Protein AF-K1T3R8-F1 (afdb_monomer_lite)

Secondary structure (DSSP, 8-state):
-HHHHHHHHHHHHHHHHHHHHHH--------SS-----TTSGGGSS-GGGGPPP-----TTTTSTT-TT-SHHHHHHHHHHHHHHHHHHHHHHHHHHHHHHHHHHHHTT---

Organism: NCBI:txid408170

Sequence (112 aa):
MAGKVIGRVLLALLLILLLLAVFGTAAHAAGLVDDTVDAANEYSKYPLDNYQLDFYVDSGWDWLPWNWLDGIGKQVMYGLYAITNFIWTISLYLSNATGYLIQEAYSLDFIS

Foldseek 3Di:
DVVVVVVVVVVVVVVVVVCCVVVPDPPDPDDPADQDADCVQPLRPDGLVVQQDDDDDDCPCVPPPPPVVPDCVVVVVVVVSVVVRVVSSVVSRVSSVVSVVVVVCVVVVVPD

Structure (mmCIF, N/CA/C/O backbone):
data_AF-K1T3R8-F1
#
_entry.id   AF-K1T3R8-F1
#
loop_
_atom_site.group_PDB
_atom_site.id
_atom_site.type_symbol
_atom_site.label_atom_id
_atom_site.label_alt_id
_atom_site.label_comp_id
_atom_site.label_asym_id
_atom_site.label_entity_id
_atom_site.label_seq_id
_atom_site.pdbx_PDB_ins_code
_atom_site.Cartn_x
_atom_site.Cartn_y
_atom_site.Cartn_z
_atom_site.occupancy
_atom_site.B_iso_or_equiv
_atom_site.auth_seq_id
_atom_site.auth_comp_id
_atom_site.auth_asym_id
_atom_site.auth_atom_id
_atom_site.pdbx_PDB_model_num
ATOM 1 N N . MET A 1 1 ? 29.454 -47.914 -1.011 1.00 59.69 1 MET A N 1
ATOM 2 C CA . MET A 1 1 ? 28.613 -47.672 0.189 1.00 59.69 1 MET A CA 1
ATOM 3 C C . MET A 1 1 ? 28.107 -46.228 0.287 1.00 59.69 1 MET A C 1
ATOM 5 O O . MET A 1 1 ? 26.933 -46.058 0.582 1.00 59.69 1 MET A O 1
ATOM 9 N N . ALA A 1 2 ? 28.914 -45.207 -0.043 1.00 64.50 2 ALA A N 1
ATOM 10 C CA . ALA A 1 2 ? 28.525 -43.788 0.038 1.00 64.50 2 ALA A CA 1
ATOM 11 C C . ALA A 1 2 ? 27.284 -43.385 -0.795 1.00 64.50 2 ALA A C 1
ATOM 13 O O . ALA A 1 2 ? 26.390 -42.732 -0.271 1.00 64.50 2 ALA A O 1
ATOM 14 N N . GLY A 1 3 ? 27.154 -43.838 -2.051 1.00 72.56 3 GLY A N 1
ATOM 15 C CA . GLY A 1 3 ? 26.019 -43.459 -2.917 1.00 72.56 3 GLY A CA 1
ATOM 16 C C . GLY A 1 3 ? 24.637 -43.885 -2.396 1.00 72.56 3 GLY A C 1
ATOM 17 O O . GLY A 1 3 ? 23.652 -43.175 -2.574 1.00 72.56 3 GLY A O 1
ATOM 18 N N . LYS A 1 4 ? 24.564 -45.008 -1.670 1.00 76.31 4 LYS A N 1
ATOM 19 C CA . LYS A 1 4 ? 23.314 -45.504 -1.066 1.00 76.31 4 LYS A CA 1
ATOM 20 C C . LYS A 1 4 ? 22.923 -44.706 0.184 1.00 76.31 4 LYS A C 1
ATOM 22 O O . LYS A 1 4 ? 21.742 -44.599 0.494 1.00 76.31 4 LYS A O 1
ATOM 27 N N . VAL A 1 5 ? 23.910 -44.140 0.884 1.00 82.00 5 VAL A N 1
ATOM 28 C CA . VAL A 1 5 ? 23.701 -43.235 2.025 1.00 82.00 5 VAL A CA 1
ATOM 29 C C . VAL A 1 5 ? 23.234 -41.868 1.522 1.00 82.00 5 VAL A C 1
ATOM 31 O O . VAL A 1 5 ? 22.235 -41.362 2.017 1.00 82.00 5 VAL A O 1
ATOM 34 N N . ILE A 1 6 ? 23.865 -41.336 0.471 1.00 89.19 6 ILE A N 1
ATOM 35 C CA . ILE A 1 6 ? 23.478 -40.064 -0.164 1.00 89.19 6 ILE A CA 1
ATOM 36 C C . ILE A 1 6 ? 22.026 -40.111 -0.663 1.00 89.19 6 ILE A C 1
ATOM 38 O O . ILE A 1 6 ? 21.246 -39.214 -0.358 1.00 89.19 6 ILE A O 1
ATOM 42 N N . GLY A 1 7 ? 21.625 -41.189 -1.348 1.00 89.19 7 GLY A N 1
ATOM 43 C CA . GLY A 1 7 ? 20.242 -41.343 -1.816 1.00 89.19 7 GLY A CA 1
ATOM 44 C C . GLY A 1 7 ? 19.208 -41.371 -0.682 1.00 89.19 7 GLY A C 1
ATOM 45 O O . GLY A 1 7 ? 18.136 -40.788 -0.813 1.00 89.19 7 GLY A O 1
ATOM 46 N N . ARG A 1 8 ? 19.535 -41.991 0.461 1.00 92.25 8 ARG A N 1
ATOM 47 C CA . ARG A 1 8 ? 18.657 -42.004 1.647 1.00 92.25 8 ARG A CA 1
ATOM 48 C C . ARG A 1 8 ? 18.539 -40.628 2.296 1.00 92.25 8 ARG A C 1
ATOM 50 O O . ARG A 1 8 ? 17.451 -40.266 2.725 1.00 92.25 8 ARG A O 1
ATOM 57 N N . VAL A 1 9 ? 19.635 -39.871 2.342 1.00 92.69 9 VAL A N 1
ATOM 58 C CA . VAL A 1 9 ? 19.645 -38.501 2.875 1.00 92.69 9 VAL A CA 1
ATOM 59 C C . VAL A 1 9 ? 18.791 -37.577 2.008 1.00 92.69 9 VAL A C 1
ATOM 61 O O . VAL A 1 9 ? 17.958 -36.849 2.537 1.00 92.69 9 VAL A O 1
ATOM 64 N N . LEU A 1 10 ? 18.931 -37.653 0.682 1.00 94.06 10 LEU A N 1
ATOM 65 C CA . LEU A 1 10 ? 18.116 -36.860 -0.245 1.00 94.06 10 LEU A CA 1
ATOM 66 C C . LEU A 1 10 ? 16.627 -37.196 -0.132 1.00 94.06 10 LEU A C 1
ATOM 68 O O . LEU A 1 10 ? 15.792 -36.297 -0.114 1.00 94.06 10 LEU A O 1
ATOM 72 N N . LEU A 1 11 ? 16.294 -38.482 -0.009 1.00 94.00 11 LEU A N 1
ATOM 73 C CA . LEU A 1 11 ? 14.908 -38.920 0.133 1.00 94.00 11 LEU A CA 1
ATOM 74 C C . LEU A 1 11 ? 14.299 -38.473 1.469 1.00 94.00 11 LEU A C 1
ATOM 76 O O . LEU A 1 11 ? 13.147 -38.052 1.497 1.00 94.00 11 LEU A O 1
ATOM 80 N N . ALA A 1 12 ? 15.074 -38.504 2.556 1.00 94.31 12 ALA A N 1
ATOM 81 C CA . ALA A 1 12 ? 14.646 -37.975 3.848 1.00 94.31 12 ALA A CA 1
ATOM 82 C C . ALA A 1 12 ? 14.420 -36.455 3.800 1.00 94.31 12 ALA A C 1
ATOM 84 O O . ALA A 1 12 ? 13.400 -35.981 4.291 1.00 94.31 12 ALA A O 1
ATOM 85 N N . LEU A 1 13 ? 15.321 -35.699 3.162 1.00 95.25 13 LEU A N 1
ATOM 86 C CA . LEU A 1 13 ? 15.164 -34.252 2.970 1.00 95.25 13 LEU A CA 1
ATOM 87 C C . LEU A 1 13 ? 13.926 -33.916 2.135 1.00 95.25 13 LEU A C 1
ATOM 89 O O . LEU A 1 13 ? 13.161 -33.035 2.517 1.00 95.25 13 LEU A O 1
ATOM 93 N N . LEU A 1 14 ? 13.695 -34.642 1.038 1.00 94.88 14 LEU A N 1
ATOM 94 C CA . LEU A 1 14 ? 12.495 -34.485 0.215 1.00 94.88 14 LEU A CA 1
ATOM 95 C C . LEU A 1 14 ? 11.225 -34.712 1.046 1.00 94.88 14 LEU A C 1
ATOM 97 O O . LEU A 1 14 ? 10.296 -33.915 0.977 1.00 94.88 14 LEU A O 1
ATOM 101 N N . LEU A 1 15 ? 11.200 -35.775 1.854 1.00 95.06 15 LEU A N 1
ATOM 102 C CA . LEU A 1 15 ? 10.075 -36.089 2.735 1.00 95.06 15 LEU A CA 1
ATOM 103 C C . LEU A 1 15 ? 9.836 -34.990 3.769 1.00 95.06 15 LEU A C 1
ATOM 105 O O . LEU A 1 15 ? 8.693 -34.597 3.975 1.00 95.06 15 LEU A O 1
ATOM 109 N N . ILE A 1 16 ? 10.900 -34.466 4.379 1.00 92.88 16 ILE A N 1
ATOM 110 C CA . ILE A 1 16 ? 10.811 -33.348 5.325 1.00 92.88 16 ILE A CA 1
ATOM 111 C C . ILE A 1 16 ? 10.234 -32.110 4.636 1.00 92.88 16 ILE A C 1
ATOM 113 O O . ILE A 1 16 ? 9.322 -31.501 5.182 1.00 92.88 16 ILE A O 1
ATOM 117 N N . LEU A 1 17 ? 10.704 -31.761 3.435 1.00 90.88 17 LEU A N 1
ATOM 118 C CA . LEU A 1 17 ? 10.180 -30.621 2.674 1.00 90.88 17 LEU A CA 1
ATOM 119 C C . LEU A 1 17 ? 8.701 -30.801 2.315 1.00 90.88 17 LEU A C 1
ATOM 121 O O . LEU A 1 17 ? 7.929 -29.853 2.411 1.00 90.88 17 LEU A O 1
ATOM 125 N N . LEU A 1 18 ? 8.295 -32.014 1.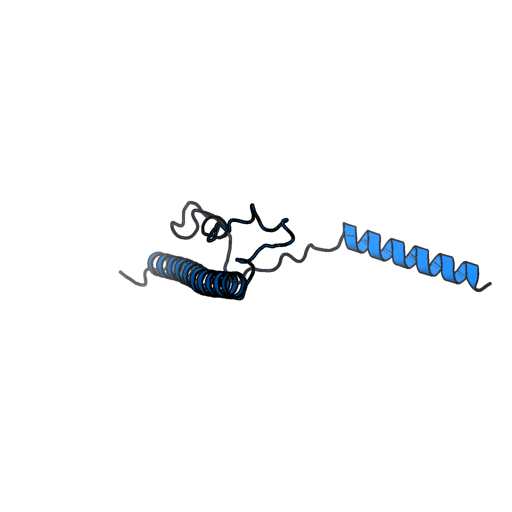939 1.00 91.38 18 LEU A N 1
ATOM 126 C CA . LEU A 1 18 ? 6.912 -32.329 1.581 1.00 91.38 18 LEU A CA 1
ATOM 127 C C . LEU A 1 18 ? 5.997 -32.264 2.814 1.00 91.38 18 LEU A C 1
ATOM 129 O O . LEU A 1 18 ? 4.925 -31.669 2.758 1.00 91.38 18 LEU A O 1
ATOM 133 N N . LEU A 1 19 ? 6.449 -32.793 3.953 1.00 90.19 19 LEU A N 1
ATOM 134 C CA . LEU A 1 19 ? 5.749 -32.653 5.231 1.00 90.19 19 LEU A CA 1
ATOM 135 C C . LEU A 1 19 ? 5.654 -31.185 5.657 1.00 90.19 19 LEU A C 1
ATOM 137 O O . LEU A 1 19 ? 4.597 -30.751 6.100 1.00 90.19 19 LEU A O 1
ATOM 141 N N . LEU A 1 20 ? 6.719 -30.404 5.476 1.00 85.94 20 LEU A N 1
ATOM 142 C CA . LEU A 1 20 ? 6.715 -28.975 5.781 1.00 85.94 20 LEU A CA 1
ATOM 143 C C . LEU A 1 20 ? 5.782 -28.192 4.846 1.00 85.94 20 LEU A C 1
ATOM 145 O O . LEU A 1 20 ? 5.167 -27.231 5.282 1.00 85.94 20 LEU A O 1
ATOM 149 N N . ALA A 1 21 ? 5.625 -28.612 3.590 1.00 82.25 21 ALA A N 1
ATOM 150 C CA . ALA A 1 21 ? 4.682 -27.997 2.658 1.00 82.25 21 ALA A CA 1
ATOM 151 C C . ALA A 1 21 ? 3.212 -28.314 2.994 1.00 82.25 21 ALA A C 1
ATOM 153 O O . ALA A 1 21 ? 2.343 -27.482 2.759 1.00 82.25 21 ALA A O 1
ATOM 154 N N . VAL A 1 22 ? 2.929 -29.505 3.536 1.00 85.38 22 VAL A N 1
ATOM 155 C CA . VAL A 1 22 ? 1.561 -29.941 3.882 1.00 85.38 22 VAL A CA 1
ATOM 156 C C . VAL A 1 22 ? 1.134 -29.463 5.272 1.00 85.38 22 VAL A C 1
ATOM 158 O O . VAL A 1 22 ? -0.027 -29.117 5.470 1.00 85.38 22 VAL A O 1
ATOM 161 N N . PHE A 1 23 ? 2.057 -29.453 6.237 1.00 83.62 23 PHE A N 1
ATOM 162 C CA . PHE A 1 23 ? 1.780 -29.116 7.640 1.00 83.62 23 PHE A CA 1
ATOM 163 C C . PHE A 1 23 ? 2.355 -27.768 8.078 1.00 83.62 23 PHE A C 1
ATOM 165 O O . PHE A 1 23 ? 2.120 -27.340 9.207 1.00 83.62 23 PHE A O 1
ATOM 172 N N . GLY A 1 24 ? 3.125 -27.100 7.222 1.00 70.56 24 GLY A N 1
ATOM 173 C CA . GLY A 1 24 ? 3.603 -25.752 7.485 1.00 70.56 24 GLY A CA 1
ATOM 174 C C . GLY A 1 24 ? 2.424 -24.796 7.541 1.00 70.56 24 GLY A C 1
ATOM 175 O O . GLY A 1 24 ? 1.664 -24.665 6.585 1.00 70.56 24 GLY A O 1
ATOM 176 N N . THR A 1 25 ? 2.270 -24.113 8.669 1.00 69.25 25 THR A N 1
ATOM 177 C CA . THR A 1 25 ? 1.358 -22.979 8.779 1.00 69.25 25 THR A CA 1
ATOM 178 C C . THR A 1 25 ? 1.801 -21.920 7.777 1.00 69.25 25 THR A C 1
ATOM 180 O O . THR A 1 25 ? 2.948 -21.470 7.840 1.00 69.25 25 THR A O 1
ATOM 183 N N . ALA A 1 26 ? 0.918 -21.518 6.860 1.00 65.50 26 ALA A N 1
ATOM 184 C CA . ALA A 1 26 ? 1.152 -20.335 6.048 1.00 65.50 26 ALA A CA 1
ATOM 185 C C . ALA A 1 26 ? 1.375 -19.159 7.006 1.00 65.50 26 ALA A C 1
ATOM 187 O O . ALA A 1 26 ? 0.469 -18.765 7.739 1.00 65.50 26 ALA A O 1
ATOM 188 N N . ALA A 1 27 ? 2.601 -18.642 7.057 1.00 61.53 27 ALA A N 1
ATOM 189 C CA . ALA A 1 27 ? 2.877 -17.399 7.751 1.00 61.53 27 ALA A CA 1
ATOM 190 C C . ALA A 1 27 ? 2.253 -16.287 6.907 1.00 61.53 27 ALA A C 1
ATOM 192 O O . ALA A 1 27 ? 2.886 -15.753 5.997 1.00 61.53 27 ALA A O 1
ATOM 193 N N . HIS A 1 28 ? 0.976 -15.996 7.149 1.00 60.59 28 HIS A N 1
ATOM 194 C CA . HIS A 1 28 ? 0.375 -14.780 6.633 1.00 60.59 28 HIS A CA 1
ATOM 195 C C . HIS A 1 28 ? 1.123 -13.620 7.280 1.00 60.59 28 HIS A C 1
ATOM 197 O O . HIS A 1 28 ? 1.260 -13.567 8.503 1.00 60.59 28 HIS A O 1
ATOM 203 N N . ALA A 1 29 ? 1.693 -12.744 6.454 1.00 61.59 29 ALA A N 1
ATOM 204 C CA . ALA A 1 29 ? 2.264 -11.510 6.954 1.00 61.59 29 ALA A CA 1
ATOM 205 C C . ALA A 1 29 ? 1.138 -10.770 7.682 1.00 61.59 29 ALA A C 1
ATOM 207 O O . ALA A 1 29 ? 0.133 -10.432 7.063 1.00 61.59 29 ALA A O 1
ATOM 208 N N . ALA A 1 30 ? 1.273 -10.586 8.996 1.00 60.16 30 ALA A N 1
ATOM 209 C CA . ALA A 1 30 ? 0.381 -9.696 9.715 1.00 60.16 30 ALA A CA 1
ATOM 210 C C . ALA A 1 30 ? 0.600 -8.294 9.134 1.00 60.16 30 ALA A C 1
ATOM 212 O O . ALA A 1 30 ? 1.727 -7.787 9.152 1.00 60.16 30 ALA A O 1
ATOM 213 N N . GLY A 1 31 ? -0.453 -7.724 8.549 1.00 62.97 31 GLY A N 1
ATOM 214 C CA . GLY A 1 31 ? -0.452 -6.348 8.077 1.00 62.97 31 GLY A CA 1
ATOM 215 C C . GLY A 1 31 ? -0.147 -5.390 9.227 1.00 62.97 31 GLY A C 1
ATOM 216 O O . GLY A 1 31 ? -0.338 -5.708 10.400 1.00 62.97 31 GLY A O 1
ATOM 217 N N . LEU A 1 32 ? 0.354 -4.198 8.899 1.00 70.06 32 LEU A N 1
ATOM 218 C CA . LEU A 1 32 ? 0.565 -3.135 9.893 1.00 70.06 32 LEU A CA 1
ATOM 219 C C . LEU A 1 32 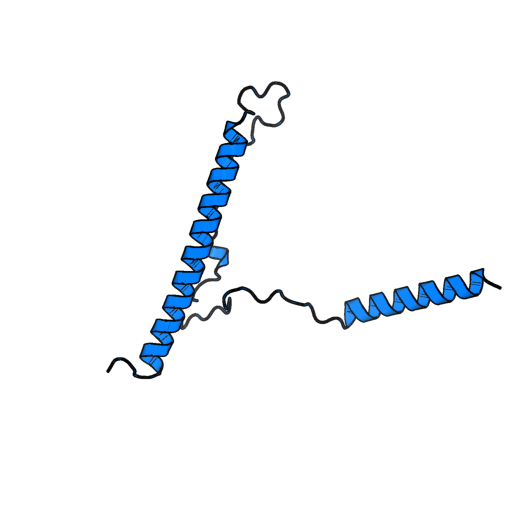? -0.749 -2.668 10.538 1.00 70.06 32 LEU A C 1
ATOM 221 O O . LEU A 1 32 ? -0.728 -2.047 11.599 1.00 70.06 32 LEU A O 1
ATOM 225 N N . VAL A 1 33 ? -1.868 -2.948 9.879 1.00 72.06 33 VAL A N 1
ATOM 226 C CA . VAL A 1 33 ? -3.228 -2.615 10.277 1.00 72.06 33 VAL A CA 1
ATOM 227 C C . VAL A 1 33 ? -4.058 -3.893 10.185 1.00 72.06 33 VAL A C 1
ATOM 229 O O . VAL A 1 33 ? -3.710 -4.814 9.445 1.00 72.06 33 VAL A O 1
ATOM 232 N N . ASP A 1 34 ? -5.117 -3.965 10.985 1.00 76.12 34 ASP A N 1
ATOM 233 C CA . ASP A 1 34 ? -6.088 -5.044 10.883 1.00 76.12 34 ASP A CA 1
ATOM 234 C C . ASP A 1 34 ? -6.923 -4.873 9.604 1.00 76.12 34 ASP A C 1
ATOM 236 O O . ASP A 1 34 ? -7.682 -3.914 9.466 1.00 76.12 34 ASP A O 1
ATOM 240 N N . ASP A 1 35 ? -6.771 -5.812 8.670 1.00 74.31 35 ASP A N 1
ATOM 241 C CA . ASP A 1 35 ? -7.494 -5.838 7.394 1.00 74.31 35 ASP A CA 1
ATOM 242 C C . ASP A 1 35 ? -8.865 -6.542 7.511 1.00 74.31 35 ASP A C 1
ATOM 244 O O . ASP A 1 35 ? -9.506 -6.853 6.500 1.00 74.31 35 ASP A O 1
ATOM 248 N N . THR A 1 36 ? -9.326 -6.838 8.732 1.00 83.69 36 THR A N 1
ATOM 249 C CA . THR A 1 36 ? -10.620 -7.489 8.969 1.00 83.69 36 THR A CA 1
ATOM 250 C C . THR A 1 36 ? -11.771 -6.580 8.542 1.00 83.69 36 THR A C 1
ATOM 252 O O . THR A 1 36 ? -12.086 -5.587 9.197 1.00 83.69 36 THR A O 1
ATOM 255 N N . VAL A 1 37 ? -12.433 -6.951 7.444 1.00 85.69 37 VAL A N 1
ATOM 256 C CA . VAL A 1 37 ? -13.607 -6.246 6.915 1.00 85.69 37 VAL A CA 1
ATOM 257 C C . VAL A 1 37 ? -14.817 -6.508 7.804 1.00 85.69 37 VAL A C 1
ATOM 259 O O . VAL A 1 37 ? -15.260 -7.649 7.944 1.00 85.69 37 VAL A O 1
ATOM 262 N N . ASP A 1 38 ? -15.389 -5.435 8.342 1.00 86.19 38 ASP A N 1
ATOM 263 C CA . ASP A 1 38 ? -16.623 -5.471 9.123 1.00 86.19 38 ASP A CA 1
ATOM 264 C C . ASP A 1 38 ? -17.593 -4.408 8.603 1.00 86.19 38 ASP A C 1
ATOM 266 O O . ASP A 1 38 ? -17.345 -3.207 8.696 1.00 86.19 38 ASP A O 1
ATOM 270 N N . ALA A 1 39 ? -18.728 -4.857 8.065 1.00 83.19 39 ALA A N 1
ATOM 271 C CA . ALA A 1 39 ? -19.763 -3.978 7.532 1.00 83.19 39 ALA A CA 1
ATOM 272 C C . ALA A 1 39 ? -20.468 -3.139 8.615 1.00 83.19 39 ALA A C 1
ATOM 274 O O . ALA A 1 39 ? -21.147 -2.170 8.267 1.00 83.19 39 ALA A O 1
ATOM 275 N N . ALA A 1 40 ? -20.323 -3.491 9.898 1.00 83.88 40 ALA A N 1
ATOM 276 C CA . ALA A 1 40 ? -20.779 -2.667 11.014 1.00 83.88 40 ALA A CA 1
ATOM 277 C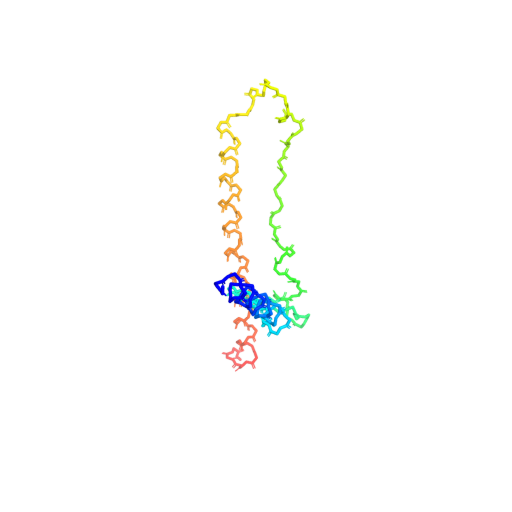 C . ALA A 1 40 ? -19.860 -1.456 11.272 1.00 83.88 40 ALA A C 1
ATOM 279 O O . ALA A 1 40 ? -20.303 -0.474 11.870 1.00 83.88 40 ALA A O 1
ATOM 280 N N . ASN A 1 41 ? -18.615 -1.492 10.781 1.00 83.12 41 ASN A N 1
ATOM 281 C CA . ASN A 1 41 ? -17.612 -0.449 10.977 1.00 83.12 41 ASN A CA 1
ATOM 282 C C . ASN A 1 41 ? -17.443 0.356 9.684 1.00 83.12 41 ASN A C 1
ATOM 284 O O . ASN A 1 41 ? -16.903 -0.139 8.697 1.00 83.12 41 ASN A O 1
ATOM 288 N N . GLU A 1 42 ? -17.836 1.633 9.675 1.00 82.50 42 GLU A N 1
ATOM 289 C CA . GLU A 1 42 ? -17.733 2.458 8.456 1.00 82.50 42 GLU A CA 1
ATOM 290 C C . GLU A 1 42 ? -16.284 2.604 7.945 1.00 82.50 42 GLU A C 1
ATOM 292 O O . GLU A 1 42 ? -16.072 2.710 6.739 1.00 82.50 42 GLU A O 1
ATOM 297 N N . TYR A 1 43 ? -15.272 2.533 8.821 1.00 83.25 43 TYR A N 1
ATOM 298 C CA . TYR A 1 43 ? -13.858 2.577 8.413 1.00 83.25 43 TYR A CA 1
ATOM 299 C C . TYR A 1 43 ? -13.317 1.249 7.852 1.00 83.25 43 TYR A C 1
ATOM 301 O O . TYR A 1 43 ? -12.264 1.265 7.216 1.00 83.25 43 TYR A O 1
ATOM 309 N N . SER A 1 44 ? -14.011 0.122 8.067 1.00 86.81 44 SER A N 1
ATOM 310 C CA . SER A 1 44 ? -13.604 -1.218 7.600 1.00 86.81 44 SER A CA 1
ATOM 311 C C . SER A 1 44 ? -14.632 -1.859 6.657 1.00 86.81 44 SER A C 1
ATOM 313 O O . SER A 1 44 ? -14.681 -3.071 6.458 1.00 86.81 44 SER A O 1
ATOM 315 N N . LYS A 1 45 ? -15.481 -1.038 6.037 1.00 87.81 45 LYS A N 1
ATOM 316 C CA . LYS A 1 45 ? -16.541 -1.504 5.135 1.00 87.81 45 LYS A CA 1
ATOM 317 C C . LYS A 1 45 ? -16.013 -2.154 3.854 1.00 87.81 45 LYS A C 1
ATOM 319 O O . LYS A 1 45 ? -16.677 -3.011 3.274 1.00 87.81 45 LYS A O 1
ATOM 324 N N . TYR A 1 46 ? -14.835 -1.727 3.405 1.00 88.00 46 TYR A N 1
ATOM 325 C CA . TYR A 1 46 ? -14.156 -2.250 2.223 1.00 88.00 46 TYR A CA 1
ATOM 326 C C . TYR A 1 46 ? -12.701 -2.588 2.562 1.00 88.00 46 TYR A C 1
ATOM 328 O O . TYR A 1 46 ? -12.105 -1.866 3.365 1.00 88.00 46 TYR A O 1
ATOM 336 N N . PRO A 1 47 ? -12.114 -3.622 1.926 1.00 87.88 47 PRO A N 1
ATOM 337 C CA . PRO A 1 47 ? -10.696 -3.938 2.077 1.00 87.88 47 PRO A CA 1
ATOM 338 C C . PRO A 1 47 ? -9.813 -2.728 1.763 1.00 87.88 47 PRO A C 1
ATOM 340 O O . PRO A 1 47 ? -10.124 -1.965 0.843 1.00 87.88 47 PRO A O 1
ATOM 343 N N . LEU A 1 48 ? -8.682 -2.589 2.463 1.00 85.88 48 LEU A N 1
ATOM 344 C CA . LEU A 1 48 ? -7.729 -1.502 2.205 1.00 85.88 48 LEU A CA 1
ATOM 345 C C . LEU A 1 48 ? -7.192 -1.523 0.760 1.00 85.88 48 LEU A C 1
ATOM 347 O O . LEU A 1 48 ? -6.950 -0.465 0.179 1.00 85.88 48 LEU A O 1
ATOM 351 N N . ASP A 1 49 ? -7.131 -2.701 0.135 1.00 86.94 49 ASP A N 1
ATOM 352 C CA . ASP A 1 49 ? -6.741 -2.874 -1.270 1.00 86.94 49 ASP A CA 1
ATOM 353 C C . ASP A 1 49 ? -7.652 -2.146 -2.269 1.00 86.94 49 ASP A C 1
ATOM 355 O O . ASP A 1 49 ? -7.194 -1.737 -3.336 1.00 86.94 49 ASP A O 1
ATOM 359 N N . ASN A 1 50 ? -8.921 -1.901 -1.928 1.00 88.81 50 ASN A N 1
ATOM 360 C CA . ASN A 1 50 ? -9.832 -1.163 -2.810 1.00 88.81 50 ASN A CA 1
ATOM 361 C C . ASN A 1 50 ? -9.476 0.323 -2.930 1.00 88.81 50 ASN A C 1
ATOM 363 O O . ASN A 1 50 ? -10.005 1.012 -3.802 1.00 88.81 50 ASN A O 1
ATOM 367 N N . TYR A 1 51 ? -8.612 0.827 -2.053 1.00 88.00 51 TYR A N 1
ATOM 368 C CA . TYR A 1 51 ? -8.200 2.222 -2.044 1.00 88.00 51 TYR A CA 1
ATOM 369 C C . TYR A 1 51 ? -6.817 2.424 -2.661 1.00 88.00 51 TYR A C 1
ATOM 371 O O . TYR A 1 51 ? -6.263 3.506 -2.520 1.00 88.00 51 TYR A O 1
ATOM 379 N N . GLN A 1 52 ? -6.224 1.427 -3.318 1.00 87.75 52 GLN A N 1
ATOM 380 C CA . GLN A 1 52 ? -4.920 1.589 -3.963 1.00 87.75 52 GLN A CA 1
ATOM 381 C C . GLN A 1 52 ? -4.966 2.650 -5.078 1.00 87.75 52 GLN A C 1
ATOM 383 O O . GLN A 1 52 ? -5.956 2.782 -5.798 1.00 87.75 52 GLN A O 1
ATOM 388 N N . LEU A 1 53 ? -3.881 3.418 -5.223 1.00 89.50 53 LEU A N 1
ATOM 389 C CA . LEU A 1 53 ? -3.742 4.362 -6.330 1.00 89.50 53 LEU A CA 1
ATOM 390 C C . LEU A 1 53 ? -3.329 3.613 -7.596 1.00 89.50 53 LEU A C 1
ATOM 392 O O . LEU A 1 53 ? -2.242 3.039 -7.649 1.00 89.50 53 LEU A O 1
ATOM 396 N N . ASP A 1 54 ? -4.177 3.665 -8.620 1.00 84.88 54 ASP A N 1
ATOM 397 C CA . ASP A 1 54 ? -3.834 3.198 -9.960 1.00 84.88 54 ASP A CA 1
ATOM 398 C C . ASP A 1 54 ? -3.217 4.351 -10.766 1.00 84.88 54 ASP A C 1
ATOM 400 O O . ASP A 1 54 ? -3.832 5.406 -10.956 1.00 84.88 54 ASP A O 1
ATOM 404 N N . PHE A 1 55 ? -1.975 4.165 -11.215 1.00 81.25 55 PHE A N 1
ATOM 405 C CA . PHE A 1 55 ? -1.269 5.132 -12.047 1.00 81.25 55 PHE A CA 1
ATOM 406 C C . PHE A 1 55 ? -1.178 4.603 -13.473 1.00 81.25 55 PHE A C 1
ATOM 408 O O . PHE A 1 55 ? -0.495 3.617 -13.747 1.00 81.25 55 PHE A O 1
ATOM 415 N N . TYR A 1 56 ? -1.807 5.313 -14.407 1.00 80.81 56 TYR A N 1
ATOM 416 C CA . TYR A 1 56 ? -1.666 5.006 -15.823 1.00 80.81 56 TYR A CA 1
ATOM 417 C C . TYR A 1 56 ? -0.315 5.492 -16.358 1.00 80.81 56 TYR A C 1
ATOM 419 O O . TYR A 1 56 ? 0.008 6.680 -16.277 1.00 80.81 56 TYR A O 1
ATOM 427 N N . VAL A 1 57 ? 0.439 4.577 -16.968 1.00 72.88 57 VAL A N 1
ATOM 428 C CA . VAL A 1 57 ? 1.665 4.880 -17.713 1.00 72.88 57 VAL A CA 1
ATOM 429 C C . VAL A 1 57 ? 1.498 4.390 -19.144 1.00 72.88 57 VAL A C 1
ATOM 431 O O . VAL A 1 57 ? 1.344 3.193 -19.382 1.00 72.88 57 VAL A O 1
ATOM 434 N N . ASP A 1 58 ? 1.538 5.312 -20.106 1.00 75.31 58 ASP A N 1
ATOM 435 C CA . ASP A 1 58 ? 1.543 4.949 -21.522 1.00 75.31 58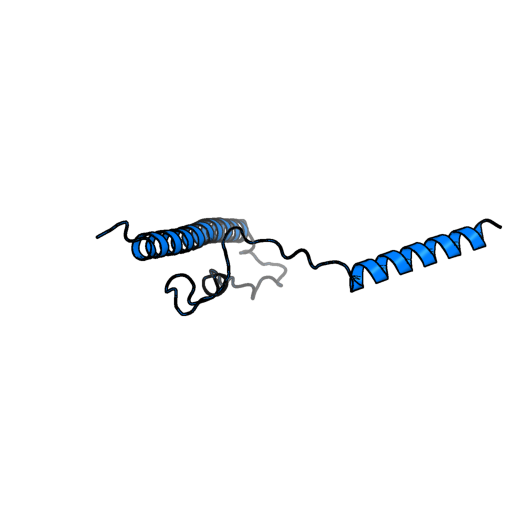 ASP A CA 1
ATOM 436 C C . ASP A 1 58 ? 2.886 4.301 -21.892 1.00 75.31 58 ASP A C 1
ATOM 438 O O . ASP A 1 58 ? 3.940 4.929 -21.786 1.00 75.31 58 ASP A O 1
ATOM 442 N N . SER A 1 59 ? 2.830 3.039 -22.318 1.00 75.25 59 SER A N 1
ATOM 443 C CA . SER A 1 59 ? 3.979 2.236 -22.761 1.00 75.25 59 SER A CA 1
ATOM 444 C C . SER A 1 59 ? 3.905 1.862 -24.249 1.00 75.25 59 SER A C 1
ATOM 446 O O . SER A 1 59 ? 4.715 1.070 -24.735 1.00 75.25 59 SER A O 1
ATOM 448 N N . GLY A 1 60 ? 2.962 2.432 -25.013 1.00 80.44 60 GLY A N 1
ATOM 449 C CA . GLY A 1 60 ? 2.671 2.012 -26.392 1.00 80.44 60 GLY A CA 1
ATOM 450 C C . GLY A 1 60 ? 3.836 2.141 -27.386 1.00 80.44 60 GLY A C 1
ATOM 451 O O . GLY A 1 60 ? 3.846 1.456 -28.410 1.00 80.44 60 GLY A O 1
ATOM 452 N N . TRP A 1 61 ? 4.837 2.973 -27.084 1.00 77.25 61 TRP A N 1
ATOM 453 C CA . TRP A 1 61 ? 5.996 3.248 -27.947 1.00 77.25 61 TRP A CA 1
ATOM 454 C C . TRP A 1 61 ? 7.322 2.722 -27.372 1.00 77.25 61 TRP A C 1
ATOM 456 O O . TRP A 1 61 ? 8.375 2.922 -27.977 1.00 77.25 61 TRP A O 1
ATOM 466 N N . ASP A 1 62 ? 7.281 2.006 -26.243 1.00 77.50 62 ASP A N 1
ATOM 467 C CA . ASP A 1 62 ? 8.476 1.543 -25.517 1.00 77.50 62 ASP A CA 1
ATOM 468 C C . ASP A 1 62 ? 9.244 0.437 -26.245 1.00 77.50 62 ASP A C 1
ATOM 470 O O . ASP A 1 62 ? 10.430 0.232 -26.009 1.00 77.50 62 ASP A O 1
ATOM 474 N N . TRP A 1 63 ? 8.587 -0.253 -27.176 1.00 80.69 63 TRP A N 1
ATOM 475 C CA . TRP A 1 63 ? 9.186 -1.306 -27.992 1.00 80.69 63 TRP A CA 1
ATOM 476 C C . TRP A 1 63 ? 10.046 -0.774 -29.153 1.00 80.69 63 TRP A C 1
ATOM 478 O O . TRP A 1 63 ? 10.748 -1.556 -29.800 1.00 80.69 63 TRP A O 1
ATOM 488 N N . LEU A 1 64 ? 9.989 0.528 -29.459 1.00 86.06 64 LEU A N 1
ATOM 489 C CA . LEU A 1 64 ? 10.716 1.106 -30.589 1.00 86.06 64 LEU A CA 1
ATOM 490 C C . LEU A 1 64 ? 12.172 1.433 -30.221 1.00 86.06 64 LEU A C 1
ATOM 492 O O . LEU A 1 64 ? 12.407 2.128 -29.234 1.00 86.06 64 LEU A O 1
ATOM 496 N N . PRO A 1 65 ? 13.161 1.046 -31.055 1.00 74.62 65 PRO A N 1
ATOM 497 C CA . PRO A 1 65 ? 14.580 1.288 -30.766 1.00 74.62 65 PRO A CA 1
ATOM 498 C C . PRO A 1 65 ? 14.984 2.770 -30.686 1.00 74.62 65 PRO A C 1
ATOM 500 O O . PRO A 1 65 ? 16.047 3.090 -30.166 1.00 74.62 65 PRO A O 1
ATOM 503 N N . TRP A 1 66 ? 14.167 3.678 -31.228 1.00 77.06 66 TRP A N 1
ATOM 504 C CA . TRP A 1 66 ? 14.391 5.128 -31.246 1.00 77.06 66 TRP A CA 1
ATOM 505 C C . TRP A 1 66 ? 13.344 5.861 -30.397 1.00 77.06 66 TRP A C 1
ATOM 507 O O . TRP A 1 66 ? 12.670 6.785 -30.857 1.00 77.06 66 TRP A O 1
ATOM 517 N N . ASN A 1 67 ? 13.183 5.443 -29.143 1.00 77.69 67 ASN A N 1
ATOM 518 C CA . ASN A 1 67 ? 12.308 6.132 -28.204 1.00 77.69 67 ASN A CA 1
ATOM 519 C C . ASN A 1 67 ? 13.003 7.377 -27.618 1.00 77.69 67 ASN A C 1
ATOM 521 O O . ASN A 1 67 ? 13.610 7.344 -26.552 1.00 77.69 67 ASN A O 1
ATOM 525 N N . TRP A 1 68 ? 12.922 8.503 -28.332 1.00 68.25 68 TRP A N 1
ATOM 526 C CA . TRP A 1 68 ? 13.527 9.780 -27.919 1.00 68.25 68 TRP A CA 1
ATOM 527 C C . TRP A 1 68 ? 12.895 10.396 -26.656 1.00 68.25 68 TRP A C 1
ATOM 529 O O . TRP A 1 68 ? 13.440 11.352 -26.107 1.00 68.25 68 TRP A O 1
ATOM 539 N N . LEU A 1 69 ? 11.753 9.865 -26.203 1.00 67.62 69 LEU A N 1
ATOM 540 C CA . LEU A 1 69 ? 11.073 10.258 -24.965 1.00 67.62 69 LEU A CA 1
ATOM 541 C C . LEU A 1 69 ? 11.458 9.365 -23.770 1.00 67.62 69 LEU A C 1
ATOM 543 O O . LEU A 1 69 ? 11.093 9.677 -22.635 1.00 67.62 69 LEU A O 1
ATOM 547 N N . ASP A 1 70 ? 12.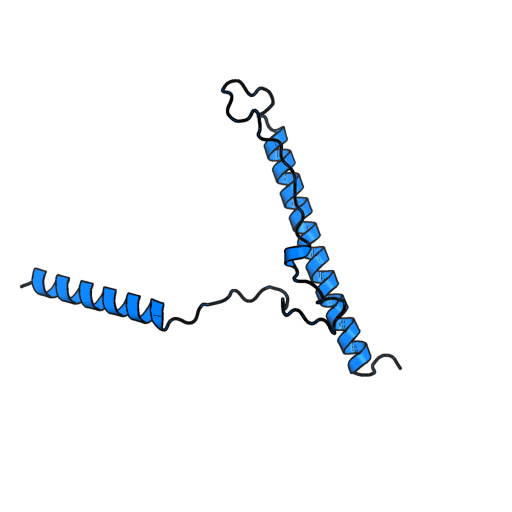231 8.295 -23.995 1.00 71.69 70 ASP A N 1
ATOM 548 C CA . ASP A 1 70 ? 12.689 7.330 -22.982 1.00 71.69 70 ASP A CA 1
ATOM 549 C C . ASP A 1 70 ? 13.897 7.847 -22.181 1.00 71.69 70 ASP A C 1
ATOM 551 O O . ASP A 1 70 ? 14.963 7.238 -22.113 1.00 71.69 70 ASP A O 1
ATOM 555 N N . GLY A 1 71 ? 13.759 9.054 -21.630 1.00 69.38 71 GLY A N 1
ATOM 556 C CA . GLY A 1 71 ? 14.786 9.721 -20.831 1.00 69.38 71 GLY A CA 1
ATOM 557 C C . GLY A 1 71 ? 14.498 9.709 -19.325 1.00 69.38 71 GLY A C 1
ATOM 558 O O . GLY A 1 71 ? 13.634 8.989 -18.825 1.00 69.38 71 GLY A O 1
ATOM 559 N N . ILE A 1 72 ? 15.177 10.607 -18.597 1.00 72.88 72 ILE A N 1
ATOM 560 C CA . ILE A 1 72 ? 14.999 10.864 -17.149 1.00 72.88 72 ILE A CA 1
ATOM 561 C C . ILE A 1 72 ? 13.525 11.042 -16.736 1.00 72.88 72 ILE A C 1
ATOM 563 O O . ILE A 1 72 ? 13.165 10.722 -15.606 1.00 72.88 72 ILE A O 1
ATOM 567 N N . GLY A 1 73 ? 12.657 11.510 -17.640 1.00 76.50 73 GLY A N 1
ATOM 568 C CA . GLY A 1 73 ? 11.238 11.748 -17.370 1.00 76.50 73 GLY A CA 1
ATOM 569 C C . GLY A 1 73 ? 10.491 10.526 -16.831 1.00 76.50 73 GLY A C 1
ATOM 570 O O . GLY A 1 73 ? 9.722 10.674 -15.885 1.00 76.50 73 GLY A O 1
ATOM 571 N N . LYS A 1 74 ? 10.758 9.314 -17.340 1.00 78.56 74 LYS A N 1
ATOM 572 C CA . LYS A 1 74 ? 10.086 8.099 -16.842 1.00 78.56 74 LYS A CA 1
ATOM 573 C C . LYS A 1 74 ? 10.540 7.701 -15.442 1.00 78.56 74 LYS A C 1
ATOM 575 O O . LYS A 1 74 ? 9.716 7.313 -14.621 1.00 78.56 74 LYS A O 1
ATOM 580 N N . GLN A 1 75 ? 11.832 7.842 -15.146 1.00 81.50 75 GLN A N 1
ATOM 581 C CA . GLN A 1 75 ? 12.366 7.564 -13.809 1.00 81.50 75 GLN A CA 1
ATOM 582 C C . GLN A 1 75 ? 11.862 8.583 -12.782 1.00 81.50 75 GLN A C 1
ATOM 584 O O . GLN A 1 75 ? 11.517 8.209 -11.664 1.00 81.50 75 GLN A O 1
ATOM 589 N N . VAL A 1 76 ? 11.762 9.859 -13.167 1.00 85.50 76 VAL A N 1
ATOM 590 C CA . VAL A 1 76 ? 11.185 10.913 -12.319 1.00 85.50 76 VAL A CA 1
ATOM 591 C C . VAL A 1 76 ? 9.694 10.672 -12.088 1.00 85.50 76 VAL A C 1
ATOM 593 O O . VAL A 1 76 ? 9.237 10.786 -10.955 1.00 85.50 76 VAL A O 1
ATOM 596 N N . MET A 1 77 ? 8.946 10.283 -13.125 1.00 84.81 77 MET A N 1
ATOM 597 C CA . MET A 1 77 ? 7.524 9.950 -13.012 1.00 84.81 77 MET A CA 1
ATOM 598 C C . MET A 1 77 ? 7.299 8.739 -12.100 1.00 84.81 77 MET A C 1
ATOM 600 O O . MET A 1 77 ? 6.473 8.799 -11.196 1.00 84.81 77 MET A O 1
ATOM 604 N N . TYR A 1 78 ? 8.098 7.682 -12.265 1.00 85.69 78 TYR A N 1
ATOM 605 C CA . TYR A 1 78 ? 8.089 6.530 -11.365 1.00 85.69 78 TYR A CA 1
ATOM 606 C C . TYR A 1 78 ? 8.411 6.931 -9.919 1.00 85.69 78 TYR A C 1
ATOM 608 O O . TYR A 1 78 ? 7.729 6.504 -8.991 1.00 85.69 78 TYR A O 1
ATOM 616 N N . GLY A 1 79 ? 9.414 7.792 -9.717 1.00 88.75 79 GLY A N 1
ATOM 617 C CA . GLY A 1 79 ? 9.756 8.323 -8.397 1.00 88.75 79 GLY A CA 1
ATOM 618 C C . GLY A 1 79 ? 8.609 9.115 -7.764 1.00 88.75 79 GLY A C 1
ATOM 619 O O . GLY A 1 79 ? 8.311 8.927 -6.587 1.00 88.75 79 GLY A O 1
ATOM 620 N N . LEU A 1 80 ? 7.922 9.949 -8.549 1.00 90.81 80 LEU A N 1
ATOM 621 C CA . LEU A 1 80 ? 6.726 10.670 -8.113 1.00 90.81 80 LEU A CA 1
ATOM 622 C C . LEU A 1 80 ? 5.607 9.702 -7.721 1.00 90.81 80 LEU A C 1
ATOM 624 O O . LEU A 1 80 ? 5.073 9.835 -6.625 1.00 90.81 80 LEU A O 1
ATOM 628 N N . TYR A 1 81 ? 5.307 8.693 -8.544 1.00 90.44 81 TYR A N 1
ATOM 629 C CA . TYR A 1 81 ? 4.301 7.679 -8.213 1.00 90.44 81 TYR A CA 1
ATOM 630 C C . TYR A 1 81 ? 4.651 6.908 -6.944 1.00 90.44 81 TYR A C 1
ATOM 632 O O . TYR A 1 81 ? 3.780 6.699 -6.105 1.00 90.44 81 TYR A O 1
ATOM 640 N N . ALA A 1 82 ? 5.920 6.544 -6.752 1.00 89.50 82 ALA A N 1
ATOM 641 C CA . ALA A 1 82 ? 6.368 5.872 -5.538 1.00 89.50 82 ALA A CA 1
ATOM 642 C C . ALA A 1 82 ? 6.163 6.748 -4.290 1.00 89.50 82 ALA A C 1
ATOM 644 O O . ALA A 1 82 ? 5.651 6.267 -3.278 1.00 89.50 82 ALA A O 1
ATOM 645 N N . ILE A 1 83 ? 6.503 8.040 -4.364 1.00 94.38 83 ILE A N 1
ATOM 646 C CA . ILE A 1 83 ? 6.299 8.990 -3.259 1.00 94.38 83 ILE A CA 1
ATOM 647 C C . ILE A 1 83 ? 4.805 9.193 -2.989 1.00 94.38 83 ILE A C 1
ATOM 649 O O . ILE A 1 83 ? 4.375 9.141 -1.836 1.00 94.38 83 ILE A O 1
ATOM 653 N N . THR A 1 84 ? 4.002 9.400 -4.032 1.00 94.62 84 THR A N 1
ATOM 654 C CA . THR A 1 84 ? 2.555 9.580 -3.894 1.00 94.62 84 THR A CA 1
ATOM 655 C C . THR A 1 84 ? 1.906 8.337 -3.293 1.00 94.62 84 THR A C 1
ATOM 657 O O . THR A 1 84 ? 1.130 8.465 -2.349 1.00 94.62 84 THR A O 1
ATOM 660 N N . ASN A 1 85 ? 2.268 7.140 -3.763 1.00 91.56 85 ASN A N 1
ATOM 661 C CA . ASN A 1 85 ? 1.748 5.886 -3.224 1.00 91.56 85 ASN A CA 1
ATOM 662 C C . ASN A 1 85 ? 2.147 5.682 -1.755 1.00 91.56 85 ASN A C 1
ATOM 664 O O . ASN A 1 85 ? 1.330 5.261 -0.939 1.00 91.56 85 ASN A O 1
ATOM 668 N N . PHE A 1 86 ? 3.380 6.043 -1.388 1.00 92.25 86 PHE A N 1
ATOM 669 C CA . PHE A 1 86 ? 3.844 5.990 -0.003 1.00 92.25 86 PHE A CA 1
ATOM 670 C C . PHE A 1 86 ? 3.031 6.912 0.920 1.00 92.25 86 PHE A C 1
ATOM 672 O O . PHE A 1 86 ? 2.519 6.464 1.947 1.00 92.25 86 PHE A O 1
ATOM 679 N N . ILE A 1 87 ? 2.861 8.185 0.541 1.00 95.06 87 ILE A N 1
ATOM 680 C CA . ILE A 1 87 ? 2.072 9.160 1.317 1.00 95.06 87 ILE A CA 1
ATOM 681 C C . ILE A 1 87 ? 0.613 8.709 1.430 1.00 95.06 87 ILE A C 1
ATOM 683 O O . ILE A 1 87 ? -0.001 8.818 2.496 1.00 95.06 87 ILE A O 1
ATOM 687 N N . TRP A 1 88 ? 0.058 8.187 0.340 1.00 94.69 88 TRP A N 1
ATOM 688 C CA . TRP A 1 88 ? -1.308 7.694 0.308 1.00 94.69 88 TRP A CA 1
ATOM 689 C C . TRP A 1 88 ? -1.511 6.490 1.230 1.00 94.69 88 TRP A C 1
ATOM 691 O O . TRP A 1 88 ? -2.434 6.494 2.039 1.00 94.69 88 TRP A O 1
ATOM 701 N N . THR A 1 89 ? -0.599 5.517 1.190 1.00 90.69 89 THR A N 1
ATOM 702 C CA . THR A 1 89 ? -0.640 4.329 2.058 1.00 90.69 89 THR A CA 1
ATOM 703 C C . THR A 1 89 ? -0.646 4.721 3.536 1.00 90.69 89 THR A C 1
ATOM 705 O O . THR A 1 89 ? -1.470 4.236 4.308 1.00 90.69 89 THR A O 1
ATOM 708 N N . ILE A 1 90 ? 0.220 5.660 3.937 1.00 91.75 90 ILE A N 1
ATOM 709 C CA . ILE A 1 90 ? 0.244 6.166 5.319 1.00 91.75 90 ILE A CA 1
ATOM 710 C C . ILE A 1 90 ? -1.087 6.830 5.682 1.00 91.75 90 ILE A C 1
ATOM 712 O O . ILE A 1 90 ? -1.608 6.621 6.777 1.00 91.75 90 ILE A O 1
ATOM 716 N N . SER A 1 91 ? -1.640 7.624 4.766 1.00 92.81 91 SER A N 1
ATOM 717 C CA . SER A 1 91 ? -2.905 8.333 4.978 1.00 92.81 91 SER A CA 1
ATOM 718 C C . SER A 1 91 ? -4.073 7.359 5.155 1.00 92.81 91 SER A C 1
ATOM 720 O O . SER A 1 91 ? -4.924 7.569 6.023 1.00 92.81 91 SER A O 1
ATOM 722 N N . LEU A 1 92 ? -4.083 6.269 4.385 1.00 91.12 92 LEU A N 1
ATOM 723 C CA . LEU A 1 92 ? -5.063 5.193 4.488 1.00 91.12 92 LEU A CA 1
ATOM 724 C C . LEU A 1 92 ? -4.996 4.513 5.863 1.00 91.12 92 LEU A C 1
ATOM 726 O O . LEU A 1 92 ? -6.013 4.383 6.543 1.00 91.12 92 LEU A O 1
ATOM 730 N N . TYR A 1 93 ? -3.790 4.156 6.310 1.00 90.06 93 TYR A N 1
ATOM 731 C CA . TYR A 1 93 ? -3.583 3.486 7.597 1.00 90.06 93 TYR A CA 1
ATOM 732 C C . TYR A 1 93 ? -3.922 4.385 8.786 1.00 90.06 93 TYR A C 1
ATOM 734 O O . TYR A 1 93 ? -4.581 3.942 9.724 1.00 90.06 93 TYR A O 1
ATOM 742 N N . LEU A 1 94 ? -3.538 5.664 8.739 1.00 91.62 94 LEU A N 1
ATOM 743 C CA . LEU A 1 94 ? -3.909 6.634 9.772 1.00 91.62 94 LEU A CA 1
ATOM 744 C C . LEU A 1 94 ? -5.423 6.837 9.844 1.00 91.62 94 LEU A C 1
ATOM 746 O O . LEU A 1 94 ? -5.974 6.927 10.941 1.00 91.62 94 LEU A O 1
ATOM 750 N N . SER A 1 95 ? -6.099 6.890 8.695 1.00 90.69 95 SER A N 1
ATOM 751 C CA . SER A 1 95 ? -7.555 7.045 8.645 1.00 90.69 95 SER A CA 1
ATOM 752 C C . SER A 1 95 ? -8.266 5.822 9.226 1.00 90.69 95 SER A C 1
ATOM 754 O O . SER A 1 95 ? -9.190 5.982 10.021 1.00 90.69 95 SER A O 1
ATOM 756 N N . ASN A 1 96 ? -7.796 4.612 8.902 1.00 89.81 96 ASN A N 1
ATOM 757 C CA . ASN A 1 96 ? -8.332 3.370 9.460 1.00 89.81 96 ASN A CA 1
ATOM 758 C C . ASN A 1 96 ? -8.115 3.290 10.985 1.00 89.81 96 ASN A C 1
ATOM 760 O O . ASN A 1 96 ? -9.079 3.120 11.731 1.00 89.81 96 ASN A O 1
ATOM 764 N N . ALA A 1 97 ? -6.894 3.550 11.465 1.00 89.31 97 ALA A N 1
ATOM 765 C CA . ALA A 1 97 ? -6.588 3.561 12.898 1.00 89.31 97 ALA A CA 1
ATOM 766 C C . ALA A 1 97 ? -7.389 4.628 13.666 1.00 89.31 97 ALA A C 1
ATOM 768 O O . ALA A 1 97 ? -7.847 4.387 14.782 1.00 89.31 97 ALA A O 1
ATOM 769 N N . THR A 1 98 ? -7.601 5.803 13.067 1.00 91.06 98 THR A N 1
ATOM 770 C CA . THR A 1 98 ? -8.445 6.850 13.661 1.00 91.06 98 THR A CA 1
ATOM 771 C C . THR A 1 98 ? -9.901 6.395 13.761 1.00 91.06 98 THR A C 1
ATOM 773 O O . THR A 1 98 ? -10.536 6.614 14.791 1.00 91.06 98 THR A O 1
ATOM 776 N N . GLY A 1 99 ? -10.425 5.735 12.722 1.00 88.69 99 GLY A N 1
ATOM 777 C CA . GLY A 1 99 ? -11.770 5.160 12.727 1.00 88.69 99 GLY A CA 1
ATOM 778 C C . GLY A 1 99 ? -11.965 4.143 13.852 1.00 88.69 99 GLY A C 1
ATOM 779 O O . GLY A 1 99 ? -12.938 4.246 14.600 1.00 88.69 99 GLY A O 1
ATOM 780 N N . TYR A 1 100 ? -10.996 3.242 14.028 1.00 88.31 100 TYR A N 1
ATOM 781 C CA . TYR A 1 100 ? -10.968 2.288 15.137 1.00 88.3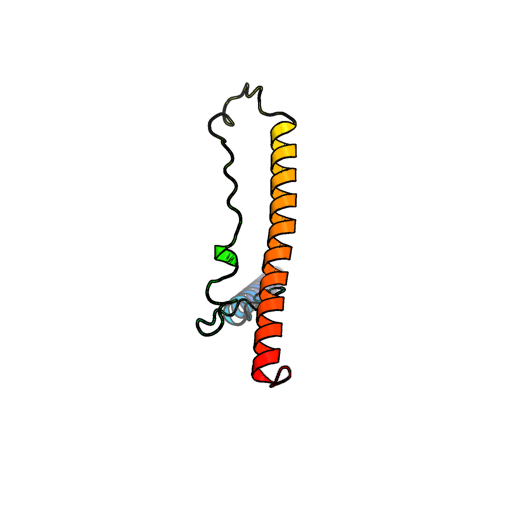1 100 TYR A CA 1
ATOM 782 C C . TYR A 1 100 ? -10.989 2.991 16.506 1.00 88.31 100 TYR A C 1
ATOM 784 O O . TYR A 1 100 ? -11.835 2.694 17.347 1.00 88.31 100 TYR A O 1
ATOM 792 N N . LEU A 1 101 ? -10.117 3.984 16.721 1.00 88.81 101 LEU A N 1
ATOM 793 C CA . LEU A 1 101 ? -10.058 4.719 17.992 1.00 88.81 101 LEU A CA 1
ATOM 794 C C . LEU A 1 101 ? -11.370 5.440 18.324 1.00 88.81 101 LEU A C 1
ATOM 796 O O . LEU A 1 101 ? -11.784 5.456 19.483 1.00 88.81 101 LEU A O 1
ATOM 800 N N . ILE A 1 102 ? -12.024 6.039 17.325 1.00 88.44 102 ILE A N 1
ATOM 801 C CA . ILE A 1 102 ? -13.311 6.715 17.520 1.00 88.44 102 ILE A CA 1
ATOM 802 C C . ILE A 1 102 ? -14.395 5.698 17.890 1.00 88.44 102 ILE A C 1
ATOM 804 O O . ILE A 1 102 ? -15.171 5.958 18.810 1.00 88.44 102 ILE A O 1
ATOM 808 N N . GLN A 1 103 ? -14.444 4.545 17.218 1.00 85.56 103 GLN A N 1
ATOM 809 C CA . GLN A 1 103 ? -15.404 3.491 17.547 1.00 85.56 103 GLN A CA 1
ATOM 810 C C . GLN A 1 103 ? -15.249 3.026 19.000 1.00 85.56 103 GLN A C 1
ATOM 812 O O . GLN A 1 103 ? -16.238 2.972 19.735 1.00 85.56 103 GLN A O 1
ATOM 817 N N . GLU A 1 104 ? -14.020 2.747 19.428 1.00 85.81 104 GLU A N 1
ATOM 818 C CA . GLU A 1 104 ? -13.740 2.334 20.804 1.00 85.81 104 GLU A CA 1
ATOM 819 C C . GLU A 1 104 ? -14.111 3.426 21.820 1.00 85.81 104 GLU A C 1
ATOM 821 O O . GLU A 1 104 ? -14.673 3.125 22.873 1.00 85.81 104 GLU A O 1
ATOM 826 N N . ALA A 1 105 ? -13.884 4.705 21.496 1.00 87.06 105 ALA A N 1
ATOM 827 C CA . ALA A 1 105 ? -14.246 5.821 22.372 1.00 87.06 105 ALA A CA 1
ATOM 828 C C . ALA A 1 105 ? -15.762 5.925 22.627 1.00 87.06 105 ALA A C 1
ATOM 830 O O . ALA A 1 105 ? -16.168 6.187 23.762 1.00 87.06 105 ALA A O 1
ATOM 831 N N . TYR A 1 106 ? -16.591 5.699 21.600 1.00 83.75 106 TYR A N 1
ATOM 832 C CA . TYR A 1 106 ? -18.053 5.663 21.742 1.00 83.75 106 TYR A CA 1
ATOM 833 C C . TYR A 1 106 ? -18.551 4.371 22.406 1.00 83.75 106 TYR A C 1
ATOM 835 O O . TYR A 1 106 ? -19.508 4.417 23.172 1.00 83.75 106 TYR A O 1
ATOM 843 N N . SER A 1 107 ? -17.909 3.229 22.140 1.00 83.50 107 SER A N 1
ATOM 844 C CA . SER A 1 107 ? -18.252 1.936 22.755 1.00 83.50 107 SER A CA 1
ATOM 845 C C . SER A 1 107 ? -18.041 1.941 24.274 1.00 83.50 107 SER A C 1
ATOM 847 O O . SER A 1 107 ? -18.864 1.427 25.031 1.00 83.50 107 SER A O 1
ATOM 849 N N . LEU A 1 108 ? -16.948 2.559 24.726 1.00 81.62 108 LEU A N 1
ATOM 850 C CA . LEU A 1 108 ? -16.548 2.610 26.134 1.00 81.62 108 LEU A CA 1
ATOM 851 C C . LEU A 1 108 ? -17.131 3.810 26.905 1.00 81.62 108 LEU A C 1
ATOM 853 O O . LEU A 1 108 ? -16.771 4.002 28.064 1.00 81.62 108 LEU A O 1
ATOM 857 N N . ASP A 1 109 ? -18.023 4.595 26.287 1.00 69.75 109 ASP A N 1
ATOM 858 C CA . ASP A 1 109 ? -18.692 5.762 26.892 1.00 69.75 109 ASP A CA 1
ATOM 859 C C . ASP A 1 109 ? -17.712 6.802 27.481 1.00 69.75 109 ASP A C 1
ATOM 861 O O . ASP A 1 109 ? -17.922 7.378 28.547 1.00 69.75 109 ASP A O 1
ATOM 865 N N . PHE A 1 110 ? -16.589 7.052 26.796 1.00 62.81 110 PHE A N 1
ATOM 866 C CA . PHE A 1 110 ? -15.636 8.095 27.209 1.00 62.81 110 PHE A CA 1
ATOM 867 C C . PHE A 1 110 ? -16.115 9.517 26.874 1.00 62.81 110 PHE A C 1
ATOM 869 O O . PHE A 1 110 ? -15.552 10.494 27.372 1.00 62.81 110 PHE A O 1
ATOM 876 N N . ILE A 1 111 ? -17.120 9.635 26.004 1.00 61.16 111 ILE A N 1
ATOM 877 C CA . ILE A 1 111 ? -17.685 10.883 25.486 1.00 61.16 111 ILE A CA 1
ATOM 878 C C . ILE A 1 111 ? -19.202 10.836 25.747 1.00 61.16 111 ILE A C 1
ATOM 880 O O . ILE A 1 111 ? -19.975 10.603 24.821 1.00 61.16 111 ILE A O 1
ATOM 884 N N . SER A 1 112 ? -19.621 11.002 27.008 1.00 55.62 112 SER A N 1
ATOM 885 C CA . SER A 1 112 ? -21.035 11.194 27.388 1.00 55.62 112 SER A CA 1
ATOM 886 C C . SER A 1 112 ? -21.348 12.671 27.601 1.00 55.62 112 SER A C 1
ATOM 888 O O . SER A 1 112 ? -20.591 13.288 28.391 1.00 55.62 112 SER A O 1
#

pLDDT: mean 82.39, std 9.87, range [55.62, 95.25]

Radius of gyration: 25.37 Å; chains: 1; bounding box: 50×59×59 Å

InterPro domains:
  IPR058112 CD3337/EF1877-like [NF046089] (5-112)